Protein AF-A0A848VVG5-F1 (afdb_monomer)

Sequence (116 aa):
MNQITLAIILVGATVTGAILYSNGAFETGPEELPFESALQDKLVDPDYRMRNVREDSGFGFDPPRFFCGEINSKNRMGGFTGWQTFVAMDPHGKGNWQVTFEEEVPPSTLENYPCR

Structure (mmCIF, N/CA/C/O backbone):
data_AF-A0A848VVG5-F1
#
_entry.id   AF-A0A848VVG5-F1
#
loop_
_atom_site.group_PDB
_atom_site.id
_atom_site.type_symbol
_atom_site.label_atom_id
_atom_site.label_alt_id
_atom_site.label_comp_id
_atom_site.label_asym_id
_atom_site.label_entity_id
_atom_site.label_seq_id
_atom_site.pdbx_PDB_ins_code
_atom_site.Cartn_x
_atom_site.Cartn_y
_atom_site.Cartn_z
_atom_site.occupancy
_atom_site.B_iso_or_equiv
_atom_site.auth_seq_id
_atom_site.auth_comp_id
_atom_site.auth_asym_id
_atom_site.auth_atom_id
_atom_site.pdbx_PDB_model_num
ATOM 1 N N . MET A 1 1 ? 22.357 49.025 33.966 1.00 55.94 1 MET A N 1
ATOM 2 C CA . MET A 1 1 ? 21.379 48.229 33.195 1.00 55.94 1 MET A CA 1
ATOM 3 C C . MET A 1 1 ? 20.266 47.843 34.157 1.00 55.94 1 MET A C 1
ATOM 5 O O . MET A 1 1 ? 20.556 47.185 35.147 1.00 55.94 1 MET A O 1
ATOM 9 N N . ASN A 1 2 ? 19.053 48.366 33.965 1.00 66.06 2 ASN A N 1
ATOM 10 C CA . ASN A 1 2 ? 17.972 48.237 34.948 1.00 66.06 2 ASN A CA 1
ATOM 11 C C . ASN A 1 2 ? 17.364 46.830 34.898 1.00 66.06 2 ASN A C 1
ATOM 13 O O . ASN A 1 2 ? 17.243 46.250 33.822 1.00 66.06 2 ASN A O 1
ATOM 17 N N . GLN A 1 3 ? 16.948 46.292 36.050 1.00 67.56 3 GLN A N 1
ATOM 18 C CA . GLN A 1 3 ? 16.344 44.952 36.153 1.00 67.56 3 GLN A CA 1
ATOM 19 C C . GLN A 1 3 ? 15.136 44.761 35.217 1.00 67.56 3 GLN A C 1
ATOM 21 O O . GLN A 1 3 ? 14.908 43.667 34.709 1.00 67.56 3 GLN A O 1
ATOM 26 N N . ILE A 1 4 ? 14.425 45.850 34.909 1.00 71.19 4 ILE A N 1
ATOM 27 C CA . ILE A 1 4 ? 13.303 45.881 33.962 1.00 71.19 4 ILE A CA 1
ATOM 28 C C . ILE A 1 4 ? 13.755 45.506 32.540 1.00 71.19 4 ILE A C 1
ATOM 30 O O . ILE A 1 4 ? 13.069 44.765 31.843 1.00 71.19 4 ILE A O 1
ATOM 34 N N . THR A 1 5 ? 14.935 45.962 32.114 1.00 67.00 5 THR A N 1
ATOM 35 C CA . THR A 1 5 ? 15.467 45.696 30.769 1.00 67.00 5 THR A CA 1
ATOM 36 C C . THR A 1 5 ? 15.847 44.223 30.595 1.00 67.00 5 THR A C 1
ATOM 38 O O . THR A 1 5 ? 15.610 43.650 29.536 1.00 67.00 5 THR A O 1
ATOM 41 N N . LEU A 1 6 ? 16.376 43.586 31.646 1.00 68.69 6 LEU A N 1
ATOM 42 C CA . LEU A 1 6 ? 16.700 42.154 31.646 1.00 68.69 6 LEU A CA 1
ATOM 43 C C . LEU A 1 6 ? 15.443 41.277 31.568 1.00 68.69 6 LEU A C 1
ATOM 45 O O . LEU A 1 6 ? 15.438 40.290 30.836 1.00 68.69 6 LEU A O 1
ATOM 49 N N . ALA A 1 7 ? 14.370 41.654 32.270 1.00 67.69 7 ALA A N 1
ATOM 50 C CA . ALA A 1 7 ? 13.116 40.901 32.270 1.00 67.69 7 ALA A CA 1
ATOM 51 C C . ALA A 1 7 ? 12.443 40.875 30.886 1.00 67.69 7 ALA A C 1
ATOM 53 O O . ALA A 1 7 ? 11.974 39.825 30.452 1.00 67.69 7 ALA A O 1
ATOM 54 N N . ILE A 1 8 ? 12.448 41.999 30.161 1.00 71.00 8 ILE A N 1
ATOM 55 C CA . ILE A 1 8 ? 11.848 42.090 28.818 1.00 71.00 8 ILE A CA 1
ATOM 56 C C . ILE A 1 8 ? 12.586 41.189 27.818 1.00 71.00 8 ILE A C 1
ATOM 58 O O . ILE A 1 8 ? 11.949 40.494 27.030 1.00 71.00 8 ILE A O 1
ATOM 62 N N . ILE A 1 9 ? 13.921 41.154 27.876 1.00 71.94 9 ILE A N 1
ATOM 63 C CA . ILE A 1 9 ? 14.736 40.311 26.987 1.00 71.94 9 ILE A CA 1
ATOM 64 C C . ILE A 1 9 ? 14.477 38.824 27.262 1.00 71.94 9 ILE A C 1
ATOM 66 O O . ILE A 1 9 ? 14.321 38.042 26.326 1.00 71.94 9 ILE A O 1
ATOM 70 N N . LEU A 1 10 ? 14.378 38.439 28.537 1.00 70.25 10 LEU A N 1
ATOM 71 C CA . LEU A 1 10 ? 14.109 37.058 28.941 1.00 70.25 10 LEU A CA 1
ATOM 72 C C . LEU A 1 10 ? 12.726 36.580 28.485 1.00 70.25 10 LEU A C 1
ATOM 74 O O . LEU A 1 10 ? 12.614 35.480 27.953 1.00 70.25 10 LEU A O 1
ATOM 78 N N . VAL A 1 11 ? 11.693 37.416 28.627 1.00 71.50 11 VAL A N 1
ATOM 79 C CA . VAL A 1 11 ? 10.338 37.095 28.147 1.00 71.50 11 VAL A CA 1
ATOM 80 C C . VAL A 1 11 ? 10.289 37.039 26.616 1.00 71.50 11 VAL A C 1
ATOM 82 O O . VAL A 1 11 ? 9.665 36.145 26.053 1.00 71.50 11 VAL A O 1
ATOM 85 N N . GLY A 1 12 ? 10.990 37.938 25.918 1.00 64.62 12 GLY A N 1
ATOM 86 C CA . GLY A 1 12 ? 11.084 37.887 24.456 1.00 64.62 12 GLY A CA 1
ATOM 87 C C . GLY A 1 12 ? 11.750 36.603 23.949 1.00 64.62 12 GLY A C 1
ATOM 88 O O . GLY A 1 12 ? 11.273 35.986 22.993 1.00 64.62 12 GLY A O 1
ATOM 89 N N . ALA A 1 13 ? 12.817 36.156 24.617 1.00 68.38 13 ALA A N 1
ATOM 90 C CA . ALA A 1 13 ? 13.531 34.934 24.255 1.00 68.38 13 ALA A CA 1
ATOM 91 C C . ALA A 1 13 ? 12.695 33.664 24.497 1.00 68.38 13 ALA A C 1
ATOM 93 O O . ALA A 1 13 ? 12.701 32.764 23.656 1.00 68.38 13 ALA A O 1
ATOM 94 N N . THR A 1 14 ? 11.932 33.592 25.595 1.00 68.88 14 THR A N 1
ATOM 95 C CA . THR A 1 14 ? 11.086 32.422 25.887 1.00 68.88 14 THR A CA 1
ATOM 96 C C . THR A 1 14 ? 9.889 32.316 24.946 1.00 68.88 14 THR A C 1
ATOM 98 O O . THR A 1 14 ? 9.586 31.220 24.479 1.00 68.88 14 THR A O 1
ATOM 101 N N . VAL A 1 15 ? 9.251 33.438 24.594 1.00 69.50 15 VAL A N 1
ATOM 102 C CA . VAL A 1 15 ? 8.139 33.453 23.626 1.00 69.50 15 VAL A CA 1
ATOM 103 C C . VAL A 1 15 ? 8.620 33.040 22.231 1.00 69.50 15 VAL A C 1
ATOM 105 O O . VAL A 1 15 ? 7.983 32.215 21.580 1.00 69.50 15 VAL A O 1
ATOM 108 N N . THR A 1 16 ? 9.784 33.530 21.793 1.00 65.19 16 THR A N 1
ATOM 109 C CA . THR A 1 16 ? 10.363 33.158 20.488 1.00 65.19 16 THR A CA 1
ATOM 110 C C . THR A 1 16 ? 10.744 31.672 20.442 1.00 65.19 16 THR A C 1
ATOM 112 O O . THR A 1 16 ? 10.458 30.991 19.457 1.00 65.19 16 THR A O 1
ATOM 115 N N . GLY A 1 17 ? 11.326 31.139 21.524 1.00 61.25 17 GLY A N 1
ATOM 116 C CA . GLY A 1 17 ? 11.647 29.714 21.639 1.00 61.25 17 GLY A CA 1
ATOM 117 C C . GLY A 1 17 ? 10.411 28.812 21.583 1.00 61.25 17 GLY A C 1
ATOM 118 O O . GLY A 1 17 ? 10.433 27.792 20.899 1.00 61.25 17 GLY A O 1
ATOM 119 N N . ALA A 1 18 ? 9.308 29.206 22.228 1.00 61.31 18 ALA A N 1
ATOM 120 C CA . ALA A 1 18 ? 8.056 28.449 22.201 1.00 61.31 18 ALA A CA 1
ATOM 121 C C . ALA A 1 18 ? 7.399 28.423 20.807 1.00 61.31 18 ALA A C 1
ATOM 123 O O . ALA A 1 18 ? 6.856 27.395 20.403 1.00 61.31 18 ALA A O 1
ATOM 124 N N . ILE A 1 19 ? 7.479 29.519 20.045 1.00 62.16 19 ILE A N 1
ATOM 125 C CA . ILE A 1 19 ? 6.947 29.590 18.671 1.00 62.16 19 ILE A CA 1
ATOM 126 C C . ILE A 1 19 ? 7.781 28.722 17.716 1.00 62.16 19 ILE A C 1
ATOM 128 O O . ILE A 1 19 ? 7.234 28.004 16.885 1.00 62.16 19 ILE A O 1
ATOM 132 N N . LEU A 1 20 ? 9.110 28.723 17.856 1.00 59.66 20 LEU A N 1
ATOM 133 C CA . LEU A 1 20 ? 9.975 27.861 17.044 1.00 59.66 20 LEU A CA 1
ATOM 134 C C . LEU A 1 20 ? 9.796 26.374 17.386 1.00 59.66 20 LEU A C 1
ATOM 136 O O . LEU A 1 20 ? 9.778 25.543 16.482 1.00 59.66 20 LEU A O 1
ATOM 140 N N . TYR A 1 21 ? 9.609 26.037 18.666 1.00 58.69 21 TYR A N 1
ATOM 141 C CA . TYR A 1 21 ? 9.383 24.651 19.088 1.00 58.69 21 TYR A CA 1
ATOM 142 C C . TYR A 1 21 ? 8.002 24.123 18.669 1.00 58.69 21 TYR A C 1
ATOM 144 O O . TYR A 1 21 ? 7.872 22.956 18.317 1.00 58.69 21 TYR A O 1
ATOM 152 N N . SER A 1 22 ? 6.975 24.979 18.654 1.00 56.31 22 SER A N 1
ATOM 153 C CA . SER A 1 22 ? 5.633 24.602 18.182 1.00 56.31 22 SER A CA 1
ATOM 154 C C . SER A 1 22 ? 5.553 24.465 16.659 1.00 56.31 22 SER A C 1
ATOM 156 O O . SER A 1 22 ? 4.897 23.546 16.179 1.00 56.31 22 SER A O 1
ATOM 158 N N . ASN A 1 23 ? 6.280 25.290 15.899 1.00 53.88 23 ASN A N 1
ATOM 159 C CA . ASN A 1 23 ? 6.350 25.158 14.439 1.00 53.88 23 ASN A CA 1
ATOM 160 C C . ASN A 1 23 ? 7.238 23.988 13.976 1.00 53.88 23 ASN A C 1
ATOM 162 O O . ASN A 1 23 ? 7.021 23.460 12.893 1.00 53.88 23 ASN A O 1
ATOM 166 N N . GLY A 1 24 ? 8.221 23.561 14.778 1.00 49.16 24 GLY A N 1
ATOM 167 C CA . GLY A 1 24 ? 9.049 22.382 14.483 1.00 49.16 24 GLY A CA 1
ATOM 168 C C . GLY A 1 24 ? 8.371 21.038 14.781 1.00 49.16 24 GLY A C 1
ATOM 169 O O . GLY A 1 24 ? 8.869 20.002 14.356 1.00 49.16 24 GLY A O 1
ATOM 170 N N . ALA A 1 25 ? 7.250 21.051 15.509 1.00 47.25 25 ALA A N 1
ATOM 171 C CA . ALA A 1 25 ? 6.446 19.871 15.829 1.00 47.25 25 ALA A CA 1
ATOM 172 C C . ALA A 1 25 ? 5.213 19.716 14.916 1.00 47.25 25 ALA A C 1
ATOM 174 O O . ALA A 1 25 ? 4.412 18.801 15.117 1.00 47.25 25 ALA A O 1
ATOM 175 N N . PHE A 1 26 ? 5.045 20.605 13.931 1.00 45.53 26 PHE A N 1
ATOM 176 C CA . PHE A 1 26 ? 3.950 20.545 12.972 1.00 45.53 26 PHE A CA 1
ATOM 177 C C . PHE A 1 26 ? 4.305 19.559 11.847 1.00 45.53 26 PHE A C 1
ATOM 179 O O . PHE A 1 26 ? 5.061 19.868 10.933 1.00 45.53 26 PHE A O 1
ATOM 186 N N . GLU A 1 27 ? 3.747 18.356 11.985 1.00 49.56 27 GLU A N 1
ATOM 187 C CA . GLU A 1 27 ? 3.372 17.450 10.896 1.00 49.56 27 GLU A CA 1
ATOM 188 C C . GLU A 1 27 ? 4.502 16.862 10.034 1.00 49.56 27 GLU A C 1
ATOM 190 O O . GLU A 1 27 ? 4.601 17.105 8.837 1.00 49.56 27 GLU A O 1
ATOM 195 N N . THR A 1 28 ? 5.220 15.880 10.580 1.00 44.50 28 THR A N 1
ATOM 196 C CA . THR A 1 28 ? 5.260 14.603 9.849 1.00 44.50 28 THR A CA 1
ATOM 197 C C . THR A 1 28 ? 4.024 13.824 10.276 1.00 44.50 28 THR A C 1
ATOM 199 O O . THR A 1 28 ? 4.078 12.991 11.183 1.00 44.50 28 THR A O 1
ATOM 202 N N . GLY A 1 29 ? 2.874 14.161 9.681 1.00 44.38 29 GLY A N 1
ATOM 203 C CA . GLY A 1 29 ? 1.756 13.220 9.632 1.00 44.38 29 GLY A CA 1
ATOM 204 C C . GLY A 1 29 ? 2.244 11.889 9.040 1.00 44.38 29 GLY A C 1
ATOM 205 O O . GLY A 1 29 ? 3.322 11.866 8.439 1.00 44.38 29 GLY A O 1
ATOM 206 N N . PRO A 1 30 ? 1.526 10.769 9.232 1.00 52.84 30 PRO A N 1
ATOM 207 C CA . PRO A 1 30 ? 1.852 9.556 8.491 1.00 52.84 30 PRO A CA 1
ATOM 208 C C . PRO A 1 30 ? 1.924 9.943 7.013 1.00 52.84 30 PRO A C 1
ATOM 210 O O . PRO A 1 30 ? 0.961 10.486 6.478 1.00 52.84 30 PRO A O 1
ATOM 213 N N . GLU A 1 31 ? 3.108 9.801 6.422 1.00 62.88 31 GLU A N 1
ATOM 214 C CA . GLU A 1 31 ? 3.353 10.143 5.029 1.00 62.88 31 GLU A CA 1
ATOM 215 C C . GLU A 1 31 ? 2.393 9.280 4.210 1.00 62.88 31 GLU A C 1
ATOM 217 O O . GLU A 1 31 ? 2.532 8.056 4.192 1.00 62.88 31 GLU A O 1
ATOM 222 N N . GLU A 1 32 ? 1.350 9.910 3.663 1.00 75.50 32 GLU A N 1
ATOM 223 C CA . GLU A 1 32 ? 0.330 9.233 2.869 1.00 75.50 32 GLU A CA 1
ATOM 224 C C . GLU A 1 32 ? 1.061 8.534 1.728 1.00 75.50 32 GLU A C 1
ATOM 226 O O . GLU A 1 32 ? 1.765 9.173 0.936 1.00 75.50 32 GLU A O 1
ATOM 231 N N . LEU A 1 33 ? 0.985 7.203 1.696 1.00 87.19 33 LEU A N 1
ATOM 232 C CA . LEU A 1 33 ? 1.746 6.462 0.705 1.00 87.19 33 LEU A CA 1
ATOM 233 C C . LEU A 1 33 ? 1.200 6.825 -0.679 1.00 87.19 33 LEU A C 1
ATOM 235 O O . LEU A 1 33 ? -0.011 6.960 -0.858 1.00 87.19 33 LEU A O 1
ATOM 239 N N . PRO A 1 34 ? 2.060 6.951 -1.701 1.00 88.50 34 PRO A N 1
ATOM 240 C CA . PRO A 1 34 ? 1.659 7.517 -2.988 1.00 88.50 34 PRO A CA 1
ATOM 241 C C . PRO A 1 34 ? 0.597 6.675 -3.722 1.00 88.50 34 PRO A C 1
ATOM 243 O O . PRO A 1 34 ? -0.028 7.164 -4.660 1.00 88.50 34 PRO A O 1
ATOM 246 N N . PHE A 1 35 ? 0.377 5.430 -3.285 1.00 89.31 35 PHE A N 1
ATOM 247 C CA . PHE A 1 35 ? -0.632 4.504 -3.794 1.00 89.31 35 PHE A CA 1
ATOM 248 C C . PHE A 1 35 ? -1.931 4.456 -2.969 1.00 89.31 35 PHE A C 1
ATOM 250 O O . PHE A 1 35 ? -2.830 3.699 -3.336 1.00 89.31 35 PHE A O 1
ATOM 257 N N . GLU A 1 36 ? -2.056 5.200 -1.861 1.00 89.62 36 GLU A N 1
ATOM 258 C CA . GLU A 1 36 ? -3.222 5.106 -0.964 1.00 89.62 36 GLU A CA 1
ATOM 259 C C . GLU A 1 36 ? -4.539 5.449 -1.657 1.00 89.62 36 GLU A C 1
ATOM 261 O O . GLU A 1 36 ? -5.542 4.790 -1.406 1.00 89.62 36 GLU A O 1
ATOM 266 N N . SER A 1 37 ? -4.535 6.396 -2.593 1.00 89.31 37 SER A N 1
ATOM 267 C CA . SER A 1 37 ? -5.717 6.720 -3.399 1.00 89.31 37 SER A CA 1
ATOM 268 C C . SER A 1 37 ? -6.187 5.524 -4.238 1.00 89.31 37 SER A C 1
ATOM 270 O O . SER A 1 37 ? -7.343 5.115 -4.155 1.00 89.31 37 SER A O 1
ATOM 272 N N . ALA A 1 38 ? -5.267 4.892 -4.971 1.00 89.38 38 ALA A N 1
ATOM 273 C CA . ALA A 1 38 ? -5.549 3.696 -5.766 1.00 89.38 38 ALA A CA 1
ATOM 274 C C . ALA A 1 38 ? -5.946 2.487 -4.898 1.00 89.38 38 ALA A C 1
ATOM 276 O O . ALA A 1 38 ? -6.679 1.605 -5.346 1.00 89.38 38 ALA A O 1
ATOM 277 N N . LEU A 1 39 ? -5.460 2.435 -3.655 1.00 89.81 39 LEU A N 1
ATOM 278 C CA . LEU A 1 39 ? -5.842 1.427 -2.673 1.00 89.81 39 LEU A CA 1
ATOM 279 C C . LEU A 1 39 ? -7.270 1.664 -2.170 1.00 89.81 39 LEU A C 1
ATOM 281 O O . LEU A 1 39 ? -8.067 0.732 -2.171 1.00 89.81 39 LEU A O 1
ATOM 285 N N . GLN A 1 40 ? -7.614 2.892 -1.781 1.00 89.56 40 GLN A N 1
ATOM 286 C CA . GLN A 1 40 ? -8.947 3.255 -1.294 1.00 89.56 40 GLN A CA 1
ATOM 287 C C . GLN A 1 40 ? -10.039 2.981 -2.334 1.00 89.56 40 GLN A C 1
ATOM 289 O O . GLN A 1 40 ? -11.097 2.473 -1.968 1.00 89.56 40 GLN A O 1
ATOM 294 N N . ASP A 1 41 ? -9.758 3.198 -3.623 1.00 88.38 41 ASP A N 1
ATOM 295 C CA . ASP A 1 41 ? -10.676 2.880 -4.730 1.00 88.38 41 ASP A CA 1
ATOM 296 C C . ASP A 1 41 ? -11.057 1.391 -4.804 1.00 88.38 41 ASP A C 1
ATOM 298 O O . ASP A 1 41 ? -12.104 1.022 -5.344 1.00 88.38 41 ASP A O 1
ATOM 302 N N . LYS A 1 42 ? -10.204 0.516 -4.266 1.00 86.31 42 LYS A N 1
ATOM 303 C CA . LYS A 1 42 ? -10.419 -0.932 -4.221 1.00 86.31 42 LYS A CA 1
ATOM 304 C C . LYS A 1 42 ? -11.128 -1.394 -2.947 1.00 86.31 42 LYS A C 1
ATOM 306 O O . LYS A 1 42 ? -11.632 -2.518 -2.910 1.00 86.31 42 LYS A O 1
ATOM 311 N N . LEU A 1 43 ? -11.159 -0.573 -1.899 1.00 87.62 43 LEU A N 1
ATOM 312 C CA . LEU A 1 43 ? -11.722 -0.948 -0.609 1.00 87.62 43 LEU A CA 1
ATOM 313 C C . LEU A 1 43 ? -13.225 -0.679 -0.539 1.00 87.62 43 LEU A C 1
ATOM 315 O O . LEU A 1 43 ? -13.767 0.243 -1.139 1.00 87.62 43 LEU A O 1
ATOM 319 N N . VAL A 1 44 ? -13.916 -1.509 0.240 1.00 85.00 44 VAL A N 1
ATOM 320 C CA . VAL A 1 44 ? -15.351 -1.344 0.502 1.00 85.00 44 VAL A CA 1
ATOM 321 C C . VAL A 1 44 ? -15.614 -0.241 1.530 1.00 85.00 44 VAL A C 1
ATOM 323 O O . VAL A 1 44 ? -16.653 0.414 1.470 1.00 85.00 44 VAL A O 1
ATOM 326 N N . ASP A 1 45 ? -14.687 -0.060 2.469 1.00 85.38 45 ASP A N 1
ATOM 327 C CA . ASP A 1 45 ? -14.718 0.944 3.527 1.00 85.38 45 ASP A CA 1
ATOM 328 C C . ASP A 1 45 ? -13.354 1.661 3.564 1.00 85.38 45 ASP A C 1
ATOM 330 O O . ASP A 1 45 ? -12.323 0.981 3.484 1.00 85.38 45 ASP A O 1
ATOM 334 N N . PRO A 1 46 ? -13.324 3.004 3.659 1.00 82.38 46 PRO A N 1
ATOM 335 C CA . PRO A 1 46 ? -12.083 3.775 3.704 1.00 82.38 46 PRO A CA 1
ATOM 336 C C . PRO A 1 46 ? -11.308 3.627 5.023 1.00 82.38 46 PRO A C 1
ATOM 338 O O . PRO A 1 46 ? -10.179 4.097 5.109 1.00 82.38 46 PRO A O 1
ATOM 341 N N . ASP A 1 47 ? -11.873 2.999 6.059 1.00 87.12 47 ASP A N 1
ATOM 342 C CA . ASP A 1 47 ? -11.156 2.675 7.293 1.00 87.12 47 ASP A CA 1
ATOM 343 C C . ASP A 1 47 ? -10.399 1.344 7.145 1.00 87.12 47 ASP A C 1
ATOM 345 O O . ASP A 1 47 ? -10.972 0.244 7.160 1.00 87.12 47 ASP A O 1
ATOM 349 N N . TYR A 1 48 ? -9.077 1.456 7.013 1.00 89.94 48 TYR A N 1
ATOM 350 C CA . TYR A 1 48 ? -8.157 0.335 6.870 1.00 89.94 48 TYR A CA 1
ATOM 351 C C . TYR A 1 48 ? -6.927 0.473 7.762 1.00 89.94 48 TYR A C 1
ATOM 353 O O . TYR A 1 48 ? -6.584 1.530 8.287 1.00 89.94 48 TYR A O 1
ATOM 361 N N . ARG A 1 49 ? -6.230 -0.650 7.931 1.00 90.62 49 ARG A N 1
ATOM 362 C CA . ARG A 1 49 ? -4.932 -0.723 8.601 1.00 90.62 49 ARG A CA 1
ATOM 363 C C . ARG A 1 49 ? -3.936 -1.399 7.682 1.00 90.62 49 ARG A C 1
ATOM 365 O O . ARG A 1 49 ? -4.254 -2.442 7.122 1.00 90.62 49 ARG A O 1
ATOM 372 N N . MET A 1 50 ? -2.732 -0.846 7.587 1.00 90.88 50 MET A N 1
ATOM 373 C CA . MET A 1 50 ? -1.619 -1.451 6.856 1.00 90.88 50 MET A CA 1
ATOM 374 C C . MET A 1 50 ? -0.515 -1.884 7.817 1.00 90.88 50 MET A C 1
ATOM 376 O O . MET A 1 50 ? -0.311 -1.273 8.868 1.00 90.88 50 MET A O 1
ATOM 380 N N . ARG A 1 51 ? 0.204 -2.946 7.460 1.00 88.81 51 ARG A N 1
ATOM 381 C CA . ARG A 1 51 ? 1.415 -3.386 8.159 1.00 88.81 51 ARG A CA 1
ATOM 382 C C . ARG A 1 51 ? 2.398 -4.022 7.185 1.00 88.81 51 ARG A C 1
ATOM 384 O O . ARG A 1 51 ? 2.023 -4.406 6.081 1.00 88.81 51 ARG A O 1
ATOM 391 N N . ASN A 1 52 ? 3.646 -4.163 7.633 1.00 87.56 52 ASN A N 1
ATOM 392 C CA . ASN A 1 52 ? 4.717 -4.807 6.869 1.00 87.56 52 ASN A CA 1
ATOM 393 C C . ASN A 1 52 ? 4.913 -4.201 5.469 1.00 87.56 52 ASN A C 1
ATOM 395 O O . ASN A 1 52 ? 5.309 -4.911 4.549 1.00 87.56 52 ASN A O 1
ATOM 399 N N . VAL A 1 53 ? 4.640 -2.898 5.323 1.00 88.06 53 VAL A N 1
ATOM 400 C CA . VAL A 1 53 ? 4.799 -2.195 4.052 1.00 88.06 53 VAL A CA 1
ATOM 401 C C . VAL A 1 53 ? 6.284 -2.096 3.720 1.00 88.06 53 VAL A C 1
ATOM 403 O O . VAL A 1 53 ? 7.079 -1.608 4.525 1.00 88.06 53 VAL A O 1
ATOM 406 N N . ARG A 1 54 ? 6.654 -2.584 2.541 1.00 86.69 54 ARG A N 1
ATOM 407 C CA . ARG A 1 54 ? 8.000 -2.536 1.978 1.00 86.69 54 ARG A CA 1
ATOM 408 C C . ARG A 1 54 ? 7.925 -1.905 0.603 1.00 86.69 54 ARG A C 1
ATOM 410 O O . ARG A 1 54 ? 7.041 -2.247 -0.180 1.00 86.69 54 ARG A O 1
ATOM 417 N N . GLU A 1 55 ? 8.859 -1.009 0.334 1.00 86.31 55 GLU A N 1
ATOM 418 C CA . GLU A 1 55 ? 9.109 -0.502 -1.007 1.00 86.31 55 GLU A CA 1
ATOM 419 C C . GLU A 1 55 ? 10.193 -1.360 -1.658 1.00 86.31 55 GLU A C 1
ATOM 421 O O . GLU A 1 55 ? 11.237 -1.606 -1.050 1.00 86.31 55 GLU A O 1
ATOM 426 N N . ASP A 1 56 ? 9.946 -1.790 -2.888 1.00 82.00 56 ASP A N 1
ATOM 427 C CA . ASP A 1 56 ? 10.983 -2.253 -3.795 1.00 82.00 56 ASP A CA 1
ATOM 428 C C . ASP A 1 56 ? 10.994 -1.348 -5.028 1.00 82.00 56 ASP A C 1
ATOM 430 O O . ASP A 1 56 ? 9.957 -1.007 -5.598 1.00 82.00 56 ASP A O 1
ATOM 434 N N . SER A 1 57 ? 12.181 -0.923 -5.434 1.00 75.62 57 SER A N 1
ATOM 435 C CA . SER A 1 57 ? 12.357 -0.024 -6.568 1.00 75.62 57 SER A CA 1
ATOM 436 C C . SER A 1 57 ? 13.304 -0.673 -7.560 1.00 75.62 57 SER A C 1
ATOM 438 O O . SER A 1 57 ? 14.385 -1.137 -7.199 1.00 75.62 57 SER A O 1
ATOM 440 N N . GLY A 1 58 ? 12.893 -0.721 -8.826 1.00 67.75 58 GLY A N 1
ATOM 441 C CA . GLY A 1 58 ? 13.774 -1.176 -9.893 1.00 67.75 58 GLY A CA 1
ATOM 442 C C . GLY A 1 58 ? 14.993 -0.258 -10.061 1.00 67.75 58 GLY A C 1
ATOM 443 O O . GLY A 1 58 ? 15.033 0.874 -9.580 1.00 67.75 58 GLY A O 1
ATOM 444 N N . PHE A 1 59 ? 15.990 -0.716 -10.816 1.00 60.72 59 PHE A N 1
ATOM 445 C CA . PHE A 1 59 ? 17.129 0.112 -11.224 1.00 60.72 59 PHE A CA 1
ATOM 446 C C . PHE A 1 59 ? 16.885 0.690 -12.631 1.00 60.72 59 PHE A C 1
ATOM 448 O O . PHE A 1 59 ? 16.586 -0.067 -13.554 1.00 60.72 59 PHE A O 1
ATOM 455 N N . GLY A 1 60 ? 17.023 2.010 -12.829 1.00 64.12 60 GLY A N 1
ATOM 456 C CA . GLY A 1 60 ? 16.848 2.641 -14.148 1.00 64.12 60 GLY A CA 1
ATOM 457 C C . GLY A 1 60 ? 16.567 4.149 -14.116 1.00 64.12 60 GLY A C 1
ATOM 458 O O . GLY A 1 60 ? 16.614 4.765 -13.058 1.00 64.12 60 GLY A O 1
ATOM 459 N N . PHE A 1 61 ? 16.294 4.735 -15.292 1.00 60.12 61 PHE A N 1
ATOM 460 C CA . PHE A 1 61 ? 15.962 6.166 -15.460 1.00 60.12 61 PHE A CA 1
ATOM 461 C C . PHE A 1 61 ? 14.478 6.474 -15.164 1.00 60.12 61 PHE A C 1
ATOM 463 O O . PHE A 1 61 ? 14.177 7.581 -14.748 1.00 60.12 61 PHE A O 1
ATOM 470 N N . ASP A 1 62 ? 13.601 5.471 -15.317 1.00 67.00 62 ASP A N 1
ATOM 471 C CA . ASP A 1 62 ? 12.183 5.450 -14.911 1.00 67.00 62 ASP A CA 1
ATOM 472 C C . ASP A 1 62 ? 11.869 4.051 -14.339 1.00 67.00 62 ASP A C 1
ATOM 474 O O . ASP A 1 62 ? 11.229 3.225 -15.002 1.00 67.00 62 ASP A O 1
ATOM 478 N N . PRO A 1 63 ? 12.436 3.687 -13.177 1.00 74.31 63 PRO A N 1
ATOM 479 C CA . PRO A 1 63 ? 12.276 2.342 -12.665 1.00 74.31 63 PRO A CA 1
ATOM 480 C C . PRO A 1 63 ? 10.834 2.108 -12.204 1.00 74.31 63 PRO A C 1
ATOM 482 O O . PRO A 1 63 ? 10.229 3.003 -11.604 1.00 74.31 63 PRO A O 1
ATOM 485 N N . PRO A 1 64 ? 10.283 0.904 -12.424 1.00 79.38 64 PRO A N 1
ATOM 486 C CA . PRO A 1 64 ? 9.027 0.544 -11.796 1.00 79.38 64 PRO A CA 1
ATOM 487 C C . PRO A 1 64 ? 9.199 0.580 -10.274 1.00 79.38 64 PRO A C 1
ATOM 489 O O . PRO A 1 64 ? 10.216 0.120 -9.741 1.00 79.38 64 PRO A O 1
ATOM 492 N N . ARG A 1 65 ? 8.207 1.143 -9.585 1.00 85.75 65 ARG A N 1
ATOM 493 C CA . ARG A 1 65 ? 8.144 1.152 -8.120 1.00 85.75 65 ARG A CA 1
ATOM 494 C C . ARG A 1 65 ? 7.082 0.172 -7.667 1.00 85.75 65 ARG A C 1
ATOM 496 O O . ARG A 1 65 ? 5.987 0.135 -8.227 1.00 85.75 65 ARG A O 1
ATOM 503 N N . PHE A 1 66 ? 7.408 -0.594 -6.644 1.00 86.88 66 PHE A 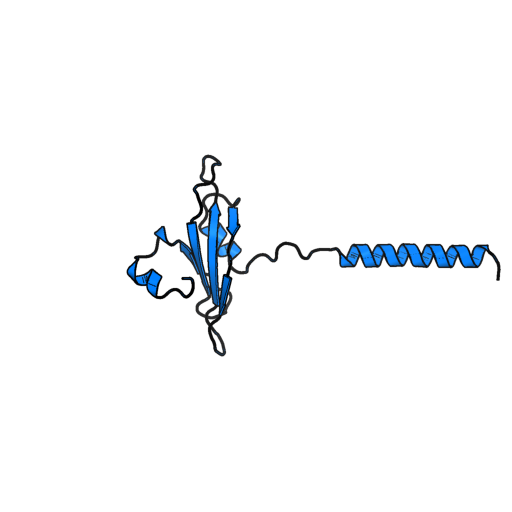N 1
ATOM 504 C CA . PHE A 1 66 ? 6.533 -1.581 -6.047 1.00 86.88 66 PHE A CA 1
ATOM 505 C C . PHE A 1 66 ? 6.420 -1.288 -4.559 1.00 86.88 66 PHE A C 1
ATOM 507 O O . PHE A 1 66 ? 7.415 -1.061 -3.880 1.00 86.88 66 PHE A O 1
ATOM 514 N N . PHE A 1 67 ? 5.203 -1.323 -4.043 1.00 88.62 67 PHE A N 1
ATOM 515 C CA . PHE A 1 67 ? 4.952 -1.385 -2.617 1.00 88.62 67 PHE A CA 1
ATOM 516 C C . PHE A 1 67 ? 4.169 -2.642 -2.316 1.00 88.62 67 PHE A C 1
ATOM 518 O O . PHE A 1 67 ? 3.209 -2.972 -3.008 1.00 88.62 67 PHE A O 1
ATOM 525 N N . CYS A 1 68 ? 4.559 -3.326 -1.258 1.00 88.25 68 CYS A N 1
ATOM 526 C CA . CYS A 1 68 ? 3.886 -4.530 -0.823 1.00 88.25 68 CYS A CA 1
ATOM 527 C C . CYS A 1 68 ? 3.714 -4.520 0.672 1.00 88.25 68 CYS A C 1
ATOM 529 O O . CYS A 1 68 ? 4.566 -4.017 1.396 1.00 88.25 68 CYS A O 1
ATOM 531 N N . GLY A 1 69 ? 2.634 -5.117 1.136 1.00 89.62 69 GLY A N 1
ATOM 532 C CA . GLY A 1 69 ? 2.369 -5.244 2.552 1.00 89.62 69 GLY A CA 1
ATOM 533 C C . GLY A 1 69 ? 1.085 -6.006 2.780 1.00 89.62 69 GLY A C 1
ATOM 534 O O . GLY A 1 69 ? 0.532 -6.636 1.880 1.00 89.62 69 GLY A O 1
ATOM 535 N N . GLU A 1 70 ? 0.602 -5.925 4.007 1.00 90.19 70 GLU A N 1
ATOM 536 C CA . GLU A 1 70 ? -0.680 -6.492 4.382 1.00 90.19 70 GLU A CA 1
ATOM 537 C C . GLU A 1 70 ? -1.637 -5.367 4.739 1.00 90.19 70 GLU A C 1
ATOM 539 O O . GLU A 1 70 ? -1.274 -4.425 5.451 1.00 90.19 70 GLU A O 1
ATOM 544 N N . ILE A 1 71 ? -2.875 -5.500 4.286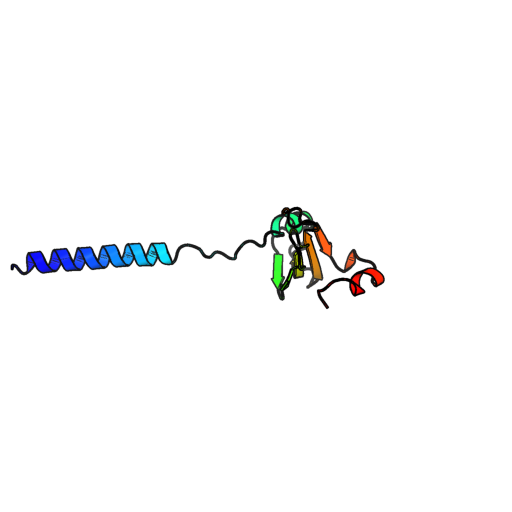 1.00 91.50 71 ILE A N 1
ATOM 545 C CA . ILE A 1 71 ? -3.967 -4.599 4.607 1.00 91.50 71 ILE A CA 1
ATOM 546 C C . ILE A 1 71 ? -5.089 -5.346 5.310 1.00 91.50 71 ILE A C 1
ATOM 548 O O . ILE A 1 71 ? -5.336 -6.519 5.054 1.00 91.50 71 ILE A O 1
ATOM 552 N N . ASN A 1 72 ? -5.777 -4.657 6.207 1.00 91.94 72 ASN A N 1
ATOM 553 C CA . ASN A 1 72 ? -7.007 -5.127 6.813 1.00 91.94 72 ASN A CA 1
ATOM 554 C C . ASN A 1 72 ? -8.034 -4.000 6.758 1.00 91.94 72 ASN A C 1
ATOM 556 O O . ASN A 1 72 ? -7.840 -2.955 7.382 1.00 91.94 72 ASN A O 1
ATOM 560 N N . SER A 1 73 ? -9.100 -4.208 5.993 1.00 91.75 73 SER A N 1
ATOM 561 C CA . SER A 1 73 ? -10.169 -3.236 5.774 1.00 91.75 73 SER A CA 1
ATOM 562 C C . SER A 1 73 ? -11.479 -3.724 6.383 1.00 91.75 73 SER A C 1
ATOM 564 O O . SER A 1 73 ? -11.677 -4.916 6.653 1.00 91.75 73 SER A O 1
ATOM 566 N N . LYS A 1 74 ? -12.385 -2.785 6.654 1.00 90.44 74 LYS A N 1
ATOM 567 C CA . LYS A 1 74 ? -13.725 -3.132 7.121 1.00 90.44 74 LYS A CA 1
ATOM 568 C C . LYS A 1 74 ? -14.606 -3.604 5.968 1.00 90.44 74 LYS A C 1
ATOM 570 O O . LYS A 1 74 ? -14.569 -3.091 4.854 1.00 90.44 74 LYS A O 1
ATOM 575 N N . ASN A 1 75 ? -15.461 -4.576 6.265 1.00 87.12 75 ASN A N 1
ATOM 576 C CA . ASN A 1 75 ? -16.591 -4.915 5.410 1.00 87.12 75 ASN A CA 1
ATOM 577 C C . ASN A 1 75 ? -17.764 -3.944 5.635 1.00 87.12 75 ASN A C 1
ATOM 579 O O . ASN A 1 75 ? -17.786 -3.168 6.589 1.00 87.12 75 ASN A O 1
ATOM 583 N N . ARG A 1 76 ? -18.817 -4.067 4.816 1.00 86.50 76 ARG A N 1
ATOM 584 C CA . ARG A 1 76 ? -20.054 -3.264 4.946 1.00 86.50 76 ARG A CA 1
ATOM 585 C C . ARG A 1 76 ? -20.776 -3.408 6.293 1.00 86.50 76 ARG A C 1
ATOM 587 O O . ARG A 1 76 ? -21.688 -2.640 6.571 1.00 86.50 76 ARG A O 1
ATOM 594 N N . MET A 1 77 ? -20.423 -4.411 7.098 1.00 87.88 77 MET A N 1
ATOM 595 C CA . MET A 1 77 ? -20.986 -4.648 8.432 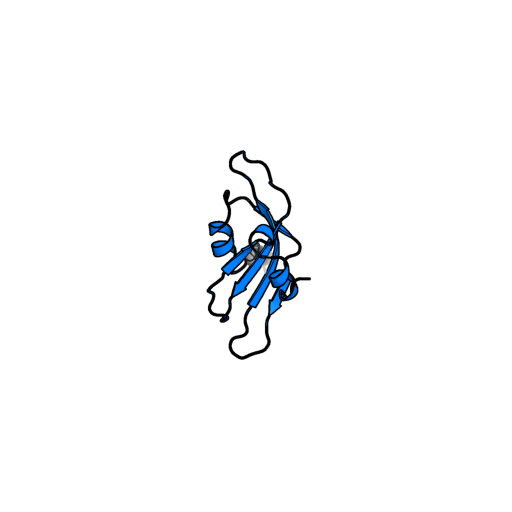1.00 87.88 77 MET A CA 1
ATOM 596 C C . MET A 1 77 ? -20.104 -4.060 9.550 1.00 87.88 77 MET A C 1
ATOM 598 O O . MET A 1 77 ? -20.408 -4.251 10.725 1.00 87.88 77 MET A O 1
ATOM 602 N N . GLY A 1 78 ? -19.019 -3.354 9.206 1.00 85.12 78 GLY A N 1
ATOM 603 C CA . GLY A 1 78 ? -18.117 -2.674 10.140 1.00 85.12 78 GLY A CA 1
ATOM 604 C C . GLY A 1 78 ? -17.050 -3.567 10.782 1.00 85.12 78 GLY A C 1
ATOM 605 O O . GLY A 1 78 ? -16.279 -3.088 11.616 1.00 85.12 78 GLY A O 1
ATOM 606 N N . GLY A 1 79 ? -16.990 -4.850 10.414 1.00 88.94 79 GLY A N 1
ATOM 607 C CA . GLY A 1 79 ? -15.989 -5.798 10.904 1.00 88.94 79 GLY A CA 1
ATOM 608 C C . GLY A 1 79 ? -14.769 -5.867 9.990 1.00 88.94 79 GLY A C 1
ATOM 609 O O . GLY A 1 79 ? -14.909 -5.837 8.770 1.00 88.94 79 GLY A O 1
ATOM 610 N N . PHE A 1 80 ? -13.582 -6.003 10.580 1.00 88.50 80 PHE A N 1
ATOM 611 C CA . PHE A 1 80 ? -12.344 -6.273 9.846 1.00 88.50 80 PHE A CA 1
ATOM 612 C C . PHE A 1 80 ? -12.379 -7.675 9.228 1.00 88.50 80 PHE A C 1
ATOM 614 O O . PHE A 1 80 ? -12.711 -8.644 9.914 1.00 88.50 80 PHE A O 1
ATOM 621 N N . THR A 1 81 ? -12.060 -7.780 7.939 1.00 86.19 81 THR A N 1
ATOM 622 C CA . THR A 1 81 ? -12.1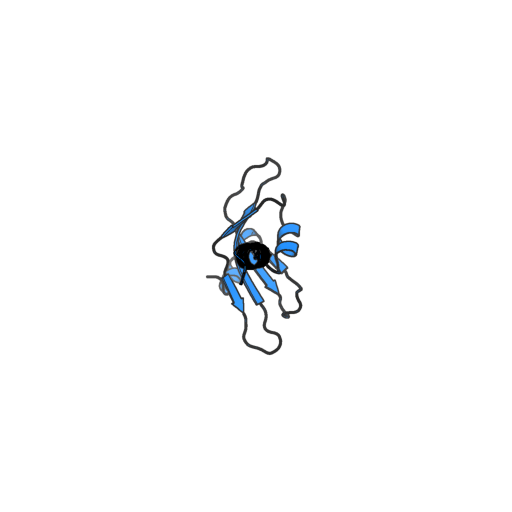49 -9.036 7.171 1.00 86.19 81 THR A CA 1
ATOM 623 C C . THR A 1 81 ? -10.957 -9.964 7.379 1.00 86.19 81 THR A C 1
ATOM 625 O O . THR A 1 81 ? -11.061 -11.156 7.100 1.00 86.19 81 THR A O 1
ATOM 628 N N . GLY A 1 82 ? -9.856 -9.445 7.924 1.00 88.00 82 GLY A N 1
ATOM 629 C CA . GLY A 1 82 ? -8.600 -10.172 8.067 1.00 88.00 82 GLY A CA 1
ATOM 630 C C . GLY A 1 82 ? -7.481 -9.491 7.288 1.00 88.00 82 GLY A C 1
ATOM 631 O O . GLY A 1 82 ? -7.708 -8.546 6.541 1.00 88.00 82 GLY A O 1
ATOM 632 N N . TRP A 1 83 ? -6.249 -9.943 7.513 1.00 89.19 83 TRP A N 1
ATOM 633 C CA . TRP A 1 83 ? -5.090 -9.413 6.800 1.00 89.19 83 TRP A CA 1
ATOM 634 C C . TRP A 1 83 ? -5.002 -10.051 5.413 1.00 89.19 83 TRP A C 1
ATOM 636 O O . TRP A 1 83 ? -4.980 -11.275 5.307 1.00 89.19 83 TRP A O 1
ATOM 646 N N . GLN A 1 84 ? -4.948 -9.215 4.382 1.00 88.94 84 GLN A N 1
ATOM 647 C CA . GLN A 1 84 ? -4.788 -9.595 2.983 1.00 88.94 84 GLN A CA 1
ATOM 648 C C . GLN A 1 84 ? -3.517 -8.956 2.429 1.00 88.94 84 GLN A C 1
ATOM 650 O O . GLN A 1 84 ? -3.242 -7.782 2.687 1.00 88.94 84 GLN A O 1
ATOM 655 N N . THR A 1 85 ? -2.738 -9.714 1.664 1.00 89.31 85 THR A N 1
ATOM 656 C CA . THR A 1 85 ? -1.551 -9.182 0.991 1.00 89.31 85 THR A CA 1
ATOM 657 C C . THR A 1 85 ? -1.975 -8.304 -0.181 1.00 89.31 85 THR A C 1
ATOM 659 O O . THR A 1 85 ? -2.822 -8.697 -0.991 1.00 89.31 85 THR A O 1
ATOM 662 N N . PHE A 1 86 ? -1.361 -7.129 -0.297 1.00 88.88 86 PHE A N 1
ATOM 663 C CA . PHE A 1 86 ? -1.520 -6.253 -1.451 1.00 88.88 86 PHE A CA 1
ATOM 664 C C . PHE A 1 86 ? -0.177 -5.993 -2.125 1.00 88.88 86 PHE A C 1
ATOM 666 O O . PHE A 1 86 ? 0.880 -6.002 -1.488 1.00 88.88 86 PHE A O 1
ATOM 673 N N . VAL A 1 87 ? -0.253 -5.706 -3.420 1.00 89.06 87 VAL A N 1
ATOM 674 C CA . VAL A 1 87 ? 0.846 -5.184 -4.222 1.00 89.06 87 VAL A CA 1
ATOM 675 C C . VAL A 1 87 ? 0.358 -3.927 -4.927 1.00 89.06 87 VAL A C 1
ATOM 677 O O . VAL A 1 87 ? -0.613 -3.974 -5.680 1.00 89.06 87 VAL A O 1
ATOM 680 N N . ALA A 1 88 ? 1.037 -2.811 -4.699 1.00 90.25 88 ALA A N 1
ATOM 681 C CA . ALA A 1 88 ? 0.879 -1.579 -5.449 1.00 90.25 88 ALA A CA 1
ATOM 682 C C . ALA A 1 88 ? 2.063 -1.412 -6.406 1.00 90.25 88 ALA A C 1
ATOM 684 O O . ALA A 1 88 ? 3.216 -1.503 -5.995 1.00 90.25 88 ALA A O 1
ATOM 685 N N . MET A 1 89 ? 1.791 -1.169 -7.682 1.00 89.31 89 MET A N 1
ATOM 686 C CA . MET A 1 89 ? 2.801 -1.031 -8.727 1.00 89.31 89 MET A CA 1
ATOM 687 C C . MET A 1 89 ? 2.612 0.285 -9.474 1.00 89.31 89 MET A C 1
ATOM 689 O O . MET A 1 89 ? 1.507 0.600 -9.906 1.00 89.31 89 MET A O 1
ATOM 693 N N . ASP A 1 90 ? 3.705 1.008 -9.690 1.00 89.31 90 ASP A N 1
ATOM 694 C CA . ASP A 1 90 ? 3.797 2.091 -10.662 1.00 89.31 90 ASP A CA 1
ATOM 695 C C . ASP A 1 90 ? 4.738 1.640 -11.791 1.00 89.31 90 ASP A C 1
ATOM 697 O O . ASP A 1 90 ? 5.9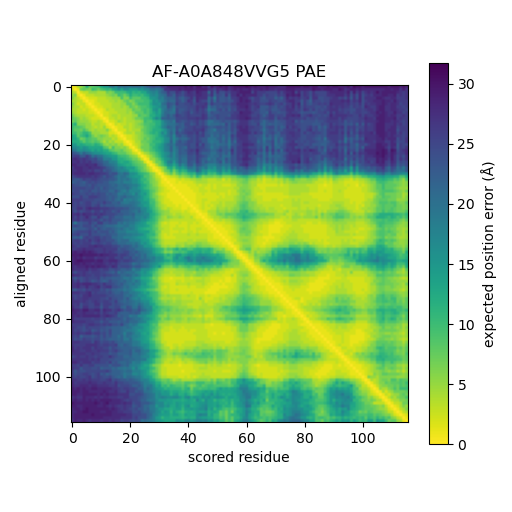62 1.708 -11.634 1.00 89.31 90 ASP A O 1
ATOM 701 N N . PRO A 1 91 ? 4.205 1.139 -12.922 1.00 81.75 91 PRO A N 1
ATOM 702 C CA . PRO A 1 91 ? 4.994 0.493 -13.974 1.00 81.75 91 PRO A CA 1
ATOM 703 C C . PRO A 1 91 ? 5.987 1.429 -14.669 1.00 81.75 91 PRO A C 1
ATOM 705 O O . PRO A 1 91 ? 6.896 0.957 -15.351 1.00 81.75 91 PRO A O 1
ATOM 708 N N . HIS A 1 92 ? 5.800 2.743 -14.540 1.00 81.75 92 HIS A N 1
ATOM 709 C CA . HIS A 1 92 ? 6.587 3.744 -15.254 1.00 81.75 92 HIS A CA 1
ATOM 710 C C . HIS A 1 92 ? 7.196 4.809 -14.338 1.00 81.75 92 HIS A C 1
ATOM 712 O O . HIS A 1 92 ? 7.783 5.752 -14.858 1.00 81.75 92 HIS A O 1
ATOM 718 N N . GLY A 1 93 ? 7.020 4.714 -13.016 1.00 80.31 93 GLY A N 1
ATOM 719 C CA . GLY A 1 93 ? 7.468 5.756 -12.086 1.00 80.31 93 GLY A CA 1
ATOM 720 C C . GLY A 1 93 ? 6.769 7.110 -12.296 1.00 80.31 93 GLY A C 1
ATOM 721 O O . GLY A 1 93 ? 7.338 8.151 -11.975 1.00 80.31 93 GLY A O 1
ATOM 722 N N . LYS A 1 94 ? 5.564 7.118 -12.889 1.00 83.38 94 LYS A N 1
ATOM 723 C CA . LYS A 1 94 ? 4.822 8.338 -13.276 1.00 83.38 94 LYS A CA 1
ATOM 724 C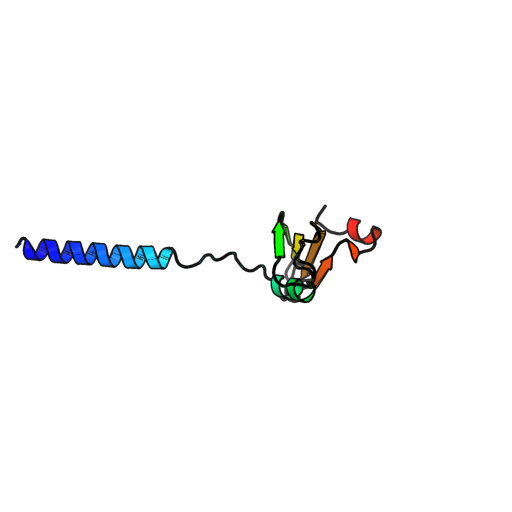 C . LYS A 1 94 ? 3.672 8.682 -12.327 1.00 83.38 94 LYS A C 1
ATOM 726 O O . LYS A 1 94 ? 2.893 9.580 -12.634 1.00 83.38 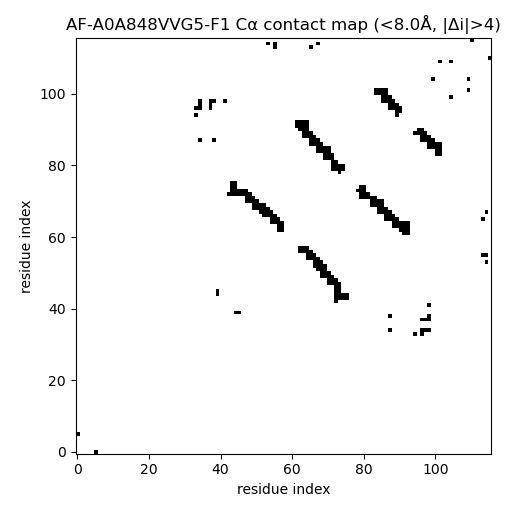94 LYS A O 1
ATOM 731 N N . GLY A 1 95 ? 3.541 7.966 -11.213 1.00 84.25 95 GLY A N 1
ATOM 732 C CA . GLY A 1 95 ? 2.441 8.101 -10.258 1.00 84.25 95 GLY A CA 1
ATOM 733 C C . GLY A 1 95 ? 1.158 7.377 -10.674 1.00 84.25 95 GLY A C 1
ATOM 734 O O . GLY A 1 95 ? 0.110 7.617 -10.083 1.00 84.25 95 GLY A O 1
ATOM 735 N N . ASN A 1 96 ? 1.216 6.493 -11.677 1.00 87.88 96 ASN A N 1
ATOM 736 C CA . ASN A 1 96 ? 0.059 5.713 -12.127 1.00 87.88 96 ASN A CA 1
ATOM 737 C C . ASN A 1 96 ? -0.026 4.401 -11.340 1.00 87.88 96 ASN A C 1
ATOM 739 O O . ASN A 1 96 ? 0.294 3.331 -11.863 1.00 87.88 96 ASN A O 1
ATOM 743 N N . TRP A 1 97 ? -0.428 4.503 -10.076 1.00 90.19 97 TRP A N 1
ATOM 744 C CA . TRP A 1 97 ? -0.483 3.369 -9.161 1.00 90.19 97 TRP A CA 1
ATOM 745 C C . TRP A 1 97 ? -1.600 2.391 -9.505 1.00 90.19 97 TRP A C 1
ATOM 747 O O . TRP A 1 97 ? -2.754 2.764 -9.704 1.00 90.19 97 TRP A O 1
ATOM 757 N N . GLN A 1 98 ? -1.246 1.112 -9.530 1.00 90.06 98 GLN A N 1
ATOM 758 C CA . GLN A 1 98 ? -2.162 -0.004 -9.701 1.00 90.06 98 GLN A CA 1
ATOM 759 C C . GLN A 1 98 ? -2.050 -0.910 -8.485 1.00 90.06 98 GLN A C 1
ATOM 761 O O . GLN A 1 98 ? -0.969 -1.420 -8.197 1.00 90.06 98 GLN A O 1
ATOM 766 N N . VAL A 1 99 ? -3.159 -1.118 -7.778 1.00 90.25 99 VAL A N 1
ATOM 767 C CA . VAL A 1 99 ? -3.209 -1.979 -6.593 1.00 90.25 99 VAL A CA 1
ATOM 768 C C . VAL A 1 99 ? -3.918 -3.281 -6.929 1.00 90.25 99 VAL A C 1
ATOM 770 O O . VAL A 1 99 ? -5.009 -3.279 -7.502 1.00 90.25 99 VAL A O 1
ATOM 773 N N . THR A 1 100 ? -3.292 -4.393 -6.557 1.00 89.25 100 THR A N 1
ATOM 774 C CA . THR A 1 100 ? -3.831 -5.742 -6.732 1.00 89.25 100 THR A CA 1
ATOM 775 C C . THR A 1 100 ? -3.708 -6.520 -5.427 1.00 89.25 100 THR A C 1
ATOM 777 O O . THR A 1 100 ? -2.679 -6.444 -4.752 1.00 89.25 100 THR A O 1
ATOM 780 N N . PHE A 1 101 ? -4.745 -7.274 -5.069 1.00 87.62 101 PHE A N 1
ATOM 781 C CA . PHE A 1 101 ? -4.722 -8.167 -3.909 1.00 87.62 101 PHE A CA 1
ATOM 782 C C . PHE A 1 101 ? -4.322 -9.581 -4.315 1.00 87.62 101 PHE A C 1
ATOM 784 O O . PHE A 1 101 ? -4.631 -10.020 -5.419 1.00 87.62 101 PHE A O 1
ATOM 791 N N . GLU A 1 102 ? -3.676 -10.317 -3.413 1.00 78.38 102 GLU A N 1
ATOM 792 C CA . GLU A 1 102 ? -3.245 -11.700 -3.665 1.00 78.38 102 GLU A CA 1
ATOM 793 C C . GLU A 1 102 ? -4.404 -12.624 -4.082 1.00 78.38 102 GLU A C 1
ATOM 795 O O . GLU A 1 102 ? -4.224 -13.480 -4.942 1.00 78.38 102 GLU A O 1
ATOM 800 N N . GLU A 1 103 ? -5.615 -12.397 -3.561 1.00 72.19 103 GLU A N 1
ATOM 801 C CA . GLU A 1 103 ? -6.825 -13.137 -3.957 1.00 72.19 103 GLU A CA 1
ATOM 802 C C . GLU A 1 103 ? -7.219 -12.929 -5.434 1.00 72.19 103 GLU A C 1
ATOM 804 O O . GLU A 1 103 ? -7.865 -13.793 -6.026 1.00 72.19 103 GLU A O 1
ATOM 809 N N . GLU A 1 104 ? -6.833 -11.802 -6.043 1.00 70.19 104 GLU A N 1
ATOM 810 C CA . GLU A 1 104 ? -7.139 -11.470 -7.442 1.00 70.19 104 GLU A CA 1
ATOM 811 C C . GLU A 1 104 ? -6.098 -12.042 -8.425 1.00 70.19 104 GLU A C 1
ATOM 813 O O . GLU A 1 104 ? -6.338 -12.070 -9.635 1.00 70.19 104 GLU A O 1
ATOM 818 N N . VAL A 1 105 ? -4.943 -12.509 -7.931 1.00 64.50 105 VAL A N 1
ATOM 819 C CA . VAL A 1 105 ? -3.797 -12.903 -8.762 1.00 64.50 105 VAL A CA 1
ATOM 820 C C . VAL A 1 105 ? -3.665 -14.429 -8.826 1.00 64.50 105 VAL A C 1
ATOM 822 O O . VAL A 1 105 ? -3.565 -15.090 -7.792 1.00 64.50 105 VAL A O 1
ATOM 825 N N . PRO A 1 106 ? -3.579 -15.033 -10.028 1.00 67.19 106 PRO A N 1
ATOM 826 C CA . PRO A 1 106 ? -3.279 -16.454 -10.158 1.00 67.19 106 PRO A CA 1
ATOM 827 C C . PRO A 1 106 ? -1.953 -16.804 -9.463 1.00 67.19 106 PRO A C 1
ATOM 829 O O . PRO A 1 106 ? -0.978 -16.060 -9.613 1.00 67.19 106 PRO A O 1
ATOM 832 N N . PRO A 1 107 ? -1.846 -17.957 -8.781 1.00 61.84 107 PRO A N 1
ATOM 833 C CA . PRO A 1 107 ? -0.668 -18.302 -7.981 1.00 61.84 107 PRO A CA 1
ATOM 834 C C . PRO A 1 107 ? 0.642 -18.359 -8.783 1.00 61.84 107 PRO A C 1
ATOM 836 O O . PRO A 1 107 ? 1.702 -18.070 -8.240 1.00 61.84 107 PRO A O 1
ATOM 839 N N . SER A 1 108 ? 0.579 -18.646 -10.087 1.00 60.88 108 SER A N 1
ATOM 840 C CA . SER A 1 108 ? 1.735 -18.625 -10.998 1.00 60.88 108 SER A CA 1
ATOM 841 C C . SER A 1 108 ? 2.322 -17.230 -11.235 1.00 60.88 108 SER A C 1
ATOM 843 O O . SER A 1 108 ? 3.469 -17.094 -11.643 1.00 60.88 108 SER A O 1
ATOM 845 N N . THR A 1 109 ? 1.530 -16.183 -11.024 1.00 60.75 109 THR A N 1
ATOM 846 C CA . THR A 1 109 ? 1.955 -14.786 -11.192 1.00 60.75 109 THR A CA 1
ATOM 847 C C . THR A 1 109 ? 2.610 -14.256 -9.920 1.00 60.75 109 THR A C 1
ATOM 849 O O . THR A 1 109 ? 3.509 -13.429 -10.017 1.00 60.75 109 THR A O 1
ATOM 852 N N . LEU A 1 110 ? 2.224 -14.788 -8.751 1.00 56.66 110 LEU A N 1
ATOM 853 C CA . LEU A 1 110 ? 2.755 -14.418 -7.432 1.00 56.66 110 LEU A CA 1
ATOM 854 C C . LEU A 1 110 ? 4.253 -14.725 -7.266 1.00 56.66 110 LEU A C 1
ATOM 856 O O . LEU A 1 110 ? 4.934 -14.018 -6.532 1.00 56.66 110 LEU A O 1
ATOM 860 N N . GLU A 1 111 ? 4.786 -15.730 -7.970 1.00 58.62 111 GLU A N 1
ATOM 861 C CA . GLU A 1 111 ? 6.220 -16.076 -7.931 1.00 58.62 111 GLU A CA 1
ATOM 862 C C . GLU A 1 111 ? 7.133 -14.995 -8.524 1.00 58.62 111 GLU A C 1
ATOM 864 O O . GLU A 1 111 ? 8.316 -14.955 -8.197 1.00 58.62 111 GLU A O 1
ATOM 869 N N . ASN A 1 112 ? 6.595 -14.113 -9.369 1.00 58.62 112 ASN A N 1
ATOM 870 C CA . ASN A 1 112 ? 7.362 -13.043 -10.007 1.00 58.62 112 ASN A CA 1
ATOM 871 C C . ASN A 1 112 ? 7.270 -11.706 -9.263 1.00 58.62 112 ASN A C 1
ATOM 873 O O . ASN A 1 112 ? 7.883 -10.732 -9.701 1.00 58.62 112 ASN A O 1
ATOM 877 N N . TYR A 1 113 ? 6.502 -11.627 -8.172 1.00 61.69 113 TYR A N 1
ATOM 878 C CA . TYR A 1 113 ? 6.432 -10.397 -7.396 1.00 61.69 113 TYR A CA 1
ATOM 879 C C . TYR A 1 113 ? 7.608 -10.319 -6.422 1.00 61.69 113 TYR A C 1
ATOM 881 O O . TYR A 1 113 ? 7.883 -11.295 -5.722 1.00 61.69 113 TYR A O 1
ATOM 889 N N . PRO A 1 114 ? 8.260 -9.151 -6.305 1.00 61.25 114 PRO A N 1
ATOM 890 C CA . PRO A 1 114 ? 9.441 -8.964 -5.457 1.00 61.25 114 PRO A CA 1
ATOM 891 C C . PRO A 1 114 ? 9.179 -9.086 -3.944 1.00 61.25 114 PRO A C 1
ATOM 893 O O . PRO A 1 114 ? 10.059 -8.844 -3.126 1.00 61.25 114 PRO A O 1
ATOM 896 N N . CYS A 1 115 ? 7.960 -9.441 -3.547 1.00 63.25 115 CYS A N 1
ATOM 897 C CA . CYS A 1 115 ? 7.444 -9.243 -2.200 1.00 63.25 115 CYS A CA 1
ATOM 898 C C . CYS A 1 115 ? 7.333 -10.529 -1.372 1.00 63.25 115 CYS A C 1
ATOM 900 O O . CYS A 1 115 ? 6.645 -10.535 -0.350 1.00 63.25 115 CYS A O 1
ATOM 902 N N . ARG A 1 116 ? 8.015 -11.596 -1.808 1.00 57.16 116 ARG A N 1
ATOM 903 C CA . ARG A 1 116 ? 8.232 -1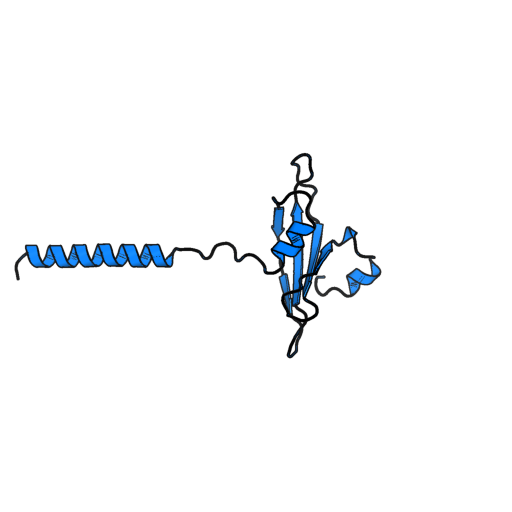2.833 -1.046 1.00 57.16 116 ARG A CA 1
ATOM 904 C C . ARG A 1 116 ? 9.587 -12.843 -0.351 1.00 57.16 116 ARG A C 1
ATOM 906 O O . ARG A 1 116 ? 10.590 -12.498 -1.008 1.00 57.16 116 ARG A O 1
#

Solvent-accessible surface area (backbone atoms only — not comparable to full-atom values): 6953 Å² total; per-residue (Å²): 134,59,74,68,61,55,52,54,54,53,54,53,51,52,55,52,50,52,55,54,54,55,62,74,66,63,71,88,57,85,77,76,56,93,44,50,67,47,45,47,76,73,45,88,36,87,64,64,47,77,44,78,72,43,80,49,70,53,85,68,98,56,29,36,36,36,38,30,31,33,38,31,38,25,44,98,85,72,44,70,78,50,81,41,51,38,40,35,35,17,80,56,57,75,77,63,48,45,61,48,45,57,92,79,49,59,74,84,59,58,76,76,47,92,80,117

Mean predicted aligned error: 12.85 Å

Secondary structure (DSSP, 8-state):
--HHHHHHHHHHHHHHHHHHHHHTTS-------TTHHHHHTT-SSS-EEEEEEEEEE-SSSS--EEEEEEEEEB-TTS-B---EEEEEEETTSSS--EEEEGGGS-HHHHTTSTT-

Radius of gyration: 23.59 Å; Cα contacts (8 Å, |Δi|>4): 150; chains: 1; bounding box: 42×67×52 Å

Foldseek 3Di:
DDPVVVVVVVVVVVVVVVVVVVVVPPDPPVPCPLCLVLVCVVAPANDKDWPPWDWDWADDPFTKIKIKTWMWGADPVRDTPDTWIKIWIDRGNPSPIHIDTPVRDDPVVVVPDPRD

Nearest PDB structures (foldseek):
  6p7l-assembly1_D  TM=4.769E-01  e=1.437E+00  Str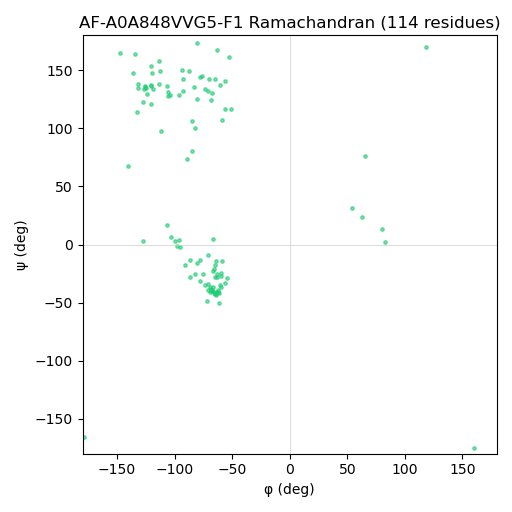eptomyces sp. CM020
  6p7l-assembly2_C  TM=4.687E-01  e=1.608E+00  Streptomyces sp. CM020
  3eby-assembly1_A  TM=4.106E-01  e=9.154E-01  Novosphingobium aromaticivorans DSM 12444
  6p7l-assembly1_A  TM=4.878E-01  e=2.014E+00  Streptomyces sp. CM020
  3fsd-assembly1_A-2  TM=5.194E-01  e=6.215E+00  Rhodospirillum rubrum ATCC 11170

pLDDT: mean 76.14, std 13.73, range [44.38, 91.94]